Protein AF-A0A933QQ46-F1 (afdb_monomer_lite)

Foldseek 3Di:
DDDPVRLCVVLVVLVVVLVVQLVVVCVVCVPDDPVRSVVSSCVSCVVSVLSSVQVVLCPPPQQCQVPDDQVPFDADPVPRDGWDWPDWDWDWDQDPSRDTHIHTGIWTARPVPRDTDPSRD

Structure (mmCIF, N/CA/C/O backbone):
data_AF-A0A933QQ46-F1
#
_entry.id   AF-A0A933QQ46-F1
#
loop_
_atom_site.group_PDB
_atom_site.id
_atom_site.type_symbol
_atom_site.label_atom_id
_atom_site.label_alt_id
_atom_site.label_comp_id
_atom_site.label_asym_id
_atom_site.label_entity_id
_atom_site.label_seq_id
_atom_site.pdbx_PDB_ins_code
_atom_site.Cartn_x
_atom_site.Cartn_y
_atom_site.Cartn_z
_atom_site.occupancy
_atom_site.B_iso_or_equiv
_atom_site.auth_seq_id
_atom_site.auth_comp_id
_atom_site.auth_asym_id
_atom_site.auth_atom_id
_atom_site.pdbx_PDB_model_num
ATOM 1 N N . MET A 1 1 ? -0.667 0.489 19.307 1.00 66.88 1 MET A N 1
ATOM 2 C CA . MET A 1 1 ? -0.819 0.537 17.837 1.00 66.88 1 MET A CA 1
ATOM 3 C C . MET A 1 1 ? 0.254 1.465 17.300 1.00 66.88 1 MET A C 1
ATOM 5 O O . MET A 1 1 ? 0.523 2.436 18.001 1.00 66.88 1 MET A O 1
ATOM 9 N N . PRO A 1 2 ? 0.893 1.158 16.159 1.00 73.31 2 PRO A N 1
ATOM 10 C CA . PRO A 1 2 ? 1.928 2.027 15.607 1.00 73.31 2 PRO A CA 1
ATOM 11 C C . PRO A 1 2 ? 1.348 3.393 15.211 1.00 73.31 2 PRO A C 1
ATOM 13 O O . PRO A 1 2 ? 0.193 3.467 14.783 1.00 73.31 2 PRO A O 1
ATOM 16 N N . THR A 1 3 ? 2.123 4.464 15.367 1.00 85.38 3 THR A N 1
ATOM 17 C CA . THR A 1 3 ? 1.753 5.813 14.906 1.00 85.38 3 THR A CA 1
ATOM 18 C C . THR A 1 3 ? 1.883 5.926 13.385 1.00 85.38 3 THR A C 1
ATOM 20 O O . THR A 1 3 ? 2.552 5.113 12.748 1.00 85.38 3 THR A O 1
ATOM 23 N N . LEU A 1 4 ? 1.270 6.952 12.780 1.00 85.38 4 LEU A N 1
ATOM 24 C CA . LEU A 1 4 ? 1.416 7.200 11.339 1.00 85.38 4 LEU A CA 1
ATOM 25 C C . LEU A 1 4 ? 2.884 7.431 10.940 1.00 85.38 4 LEU A C 1
ATOM 27 O O . LEU A 1 4 ? 3.313 6.908 9.917 1.00 85.38 4 LEU A O 1
ATOM 31 N N . ASP A 1 5 ? 3.664 8.108 11.784 1.00 91.00 5 ASP A N 1
ATOM 32 C CA . ASP A 1 5 ? 5.095 8.349 11.551 1.00 91.00 5 ASP A CA 1
ATOM 33 C C . ASP A 1 5 ? 5.912 7.041 11.581 1.00 91.00 5 ASP A C 1
ATOM 35 O O . ASP A 1 5 ? 6.850 6.847 10.800 1.00 91.00 5 ASP A O 1
ATOM 39 N N . GLU A 1 6 ? 5.547 6.100 12.459 1.00 89.69 6 GLU A N 1
ATOM 40 C CA . GLU A 1 6 ? 6.162 4.769 12.513 1.00 89.69 6 GLU A CA 1
ATOM 41 C C . GLU A 1 6 ? 5.813 3.935 11.272 1.00 89.69 6 GLU A C 1
ATOM 43 O O . GLU A 1 6 ? 6.663 3.201 10.760 1.00 89.69 6 GLU A O 1
ATOM 48 N N . LEU A 1 7 ? 4.584 4.054 10.755 1.00 91.38 7 LEU A N 1
ATOM 49 C CA . LEU A 1 7 ? 4.195 3.416 9.494 1.00 91.38 7 LEU A CA 1
ATOM 50 C C . LEU A 1 7 ? 4.939 4.017 8.302 1.00 91.38 7 LEU A C 1
ATOM 52 O O . LEU A 1 7 ? 5.482 3.271 7.488 1.00 91.38 7 LEU A O 1
ATOM 56 N N . GLU A 1 8 ? 5.019 5.345 8.219 1.00 92.38 8 GLU A N 1
ATOM 57 C CA . GLU A 1 8 ? 5.759 6.038 7.165 1.00 92.38 8 GLU A CA 1
ATOM 58 C C . GLU A 1 8 ? 7.223 5.588 7.148 1.00 92.38 8 GLU A C 1
ATOM 60 O O . GLU A 1 8 ? 7.746 5.197 6.100 1.00 92.38 8 GLU A O 1
ATOM 65 N N . SER A 1 9 ? 7.853 5.525 8.324 1.00 94.19 9 SER A N 1
ATOM 66 C CA . SER A 1 9 ? 9.230 5.046 8.484 1.00 94.19 9 SER A CA 1
ATOM 67 C C . SER A 1 9 ? 9.417 3.610 7.977 1.00 94.19 9 SER A C 1
ATOM 69 O O . SER A 1 9 ? 10.471 3.275 7.435 1.00 94.19 9 SER A O 1
ATOM 71 N N . ARG A 1 10 ? 8.398 2.747 8.112 1.00 92.19 10 ARG A N 1
ATOM 72 C CA . ARG A 1 10 ? 8.408 1.370 7.582 1.00 92.19 10 ARG A CA 1
ATOM 73 C C . ARG A 1 10 ? 8.230 1.320 6.066 1.00 92.19 10 ARG A C 1
ATOM 75 O O . ARG A 1 10 ? 8.807 0.447 5.417 1.00 92.19 10 ARG A O 1
ATOM 82 N N . TRP A 1 11 ? 7.445 2.226 5.491 1.00 95.00 11 TRP A N 1
ATOM 83 C CA . TRP A 1 11 ? 7.179 2.256 4.050 1.00 95.00 11 TRP A CA 1
ATOM 84 C C . TRP A 1 11 ? 8.29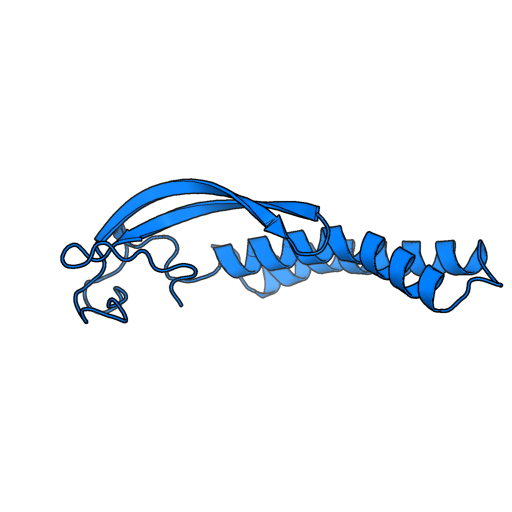8 2.919 3.252 1.00 95.00 11 TRP A C 1
ATOM 86 O O . TRP A 1 11 ? 8.525 2.565 2.096 1.00 95.00 11 TRP A O 1
ATOM 96 N N . GLN A 1 12 ? 9.032 3.847 3.860 1.00 96.19 12 GLN A N 1
ATOM 97 C CA . GLN A 1 12 ? 10.106 4.581 3.203 1.00 96.19 12 GLN A CA 1
ATOM 98 C C . GLN A 1 12 ? 11.226 3.699 2.612 1.00 96.19 12 GLN A C 1
ATOM 100 O O . GLN A 1 12 ? 11.593 3.923 1.457 1.00 96.19 12 GLN A O 1
ATOM 105 N N . PRO A 1 13 ? 11.768 2.672 3.296 1.00 95.88 13 PRO A N 1
ATOM 106 C CA . PRO A 1 13 ? 12.745 1.783 2.665 1.00 95.88 13 PRO A CA 1
ATOM 107 C C . PRO A 1 13 ? 12.140 0.980 1.502 1.00 95.88 13 PRO A C 1
ATOM 109 O O . PRO A 1 13 ? 12.791 0.831 0.469 1.00 95.88 13 PRO A O 1
ATOM 112 N N . LEU A 1 14 ? 10.883 0.532 1.624 1.00 94.69 14 LEU A N 1
ATOM 113 C CA . LEU A 1 14 ? 10.184 -0.211 0.570 1.00 94.69 14 LEU A CA 1
ATOM 114 C C . LEU A 1 14 ? 9.951 0.654 -0.676 1.00 94.69 14 LEU A C 1
ATOM 116 O O . LEU A 1 14 ? 10.155 0.190 -1.794 1.00 94.69 14 LEU A O 1
ATOM 120 N N . SER A 1 15 ? 9.576 1.924 -0.507 1.00 96.88 15 SER A N 1
ATOM 121 C CA . SER A 1 15 ? 9.405 2.849 -1.632 1.00 96.88 15 SER A CA 1
ATOM 122 C C . SER A 1 15 ? 10.732 3.148 -2.328 1.00 96.88 15 SER A C 1
ATOM 124 O O . SER A 1 15 ? 10.798 3.181 -3.559 1.00 96.88 15 SER A O 1
ATOM 126 N N . GLN A 1 16 ? 11.819 3.280 -1.566 1.00 97.94 16 GLN A N 1
ATOM 127 C CA . GLN A 1 16 ? 13.153 3.421 -2.140 1.00 97.94 16 GLN A CA 1
ATOM 128 C C . GLN A 1 16 ? 13.589 2.176 -2.924 1.00 97.94 16 GLN A C 1
ATOM 130 O O . GLN A 1 16 ? 14.225 2.324 -3.970 1.00 97.94 16 GLN A O 1
ATOM 135 N N . ASP A 1 17 ? 13.252 0.971 -2.455 1.00 97.12 17 ASP A N 1
ATOM 136 C CA . ASP A 1 17 ? 13.500 -0.273 -3.192 1.00 97.12 17 ASP A CA 1
ATOM 137 C C . ASP A 1 17 ? 12.751 -0.292 -4.527 1.00 97.12 17 ASP A C 1
ATOM 139 O O . ASP A 1 17 ? 13.376 -0.542 -5.558 1.00 97.12 17 ASP A O 1
ATOM 143 N N . VAL A 1 18 ? 11.462 0.069 -4.537 1.00 97.19 18 VAL A N 1
ATOM 144 C CA . VAL A 1 18 ? 10.661 0.186 -5.769 1.00 97.19 18 VAL A CA 1
ATOM 145 C C . VAL A 1 18 ? 11.306 1.158 -6.756 1.00 97.19 18 VAL A C 1
ATOM 147 O O . VAL A 1 18 ? 11.486 0.829 -7.929 1.00 97.19 18 VAL A O 1
ATOM 150 N N . ILE A 1 19 ? 11.720 2.340 -6.291 1.00 97.94 19 ILE A N 1
ATOM 151 C CA . ILE A 1 19 ? 12.357 3.357 -7.141 1.00 97.94 19 ILE A CA 1
ATOM 152 C C . ILE A 1 19 ? 13.681 2.840 -7.722 1.00 97.94 19 ILE A C 1
ATOM 154 O O . ILE A 1 19 ? 13.945 3.016 -8.917 1.00 97.94 19 ILE A O 1
ATOM 158 N N . ARG A 1 20 ? 14.526 2.202 -6.899 1.00 98.31 20 ARG A N 1
ATOM 159 C CA . ARG A 1 20 ? 15.793 1.608 -7.357 1.00 98.31 20 ARG A CA 1
ATOM 160 C C . ARG A 1 20 ? 15.541 0.529 -8.403 1.00 98.31 20 ARG A C 1
ATOM 162 O O . ARG A 1 20 ? 16.150 0.574 -9.471 1.00 98.31 20 ARG A O 1
ATOM 169 N N . ALA A 1 21 ? 14.614 -0.379 -8.122 1.00 97.25 21 ALA A N 1
ATOM 170 C CA . ALA A 1 21 ? 14.300 -1.493 -8.996 1.00 97.25 21 ALA A CA 1
ATOM 171 C C . ALA A 1 21 ? 13.715 -1.016 -10.332 1.00 97.25 21 ALA A C 1
ATOM 173 O O . ALA A 1 21 ? 14.141 -1.483 -11.387 1.00 97.25 21 ALA A O 1
ATOM 174 N N . MET A 1 22 ? 12.834 -0.010 -10.317 1.00 98.31 22 MET A N 1
ATOM 175 C CA . MET A 1 22 ? 12.276 0.562 -11.543 1.00 98.31 22 MET A CA 1
ATOM 176 C C . MET A 1 22 ? 13.340 1.274 -12.389 1.00 98.31 22 MET A C 1
ATOM 178 O O . MET A 1 22 ? 13.380 1.125 -13.614 1.00 98.31 22 MET A O 1
ATOM 182 N N . ARG A 1 23 ? 14.257 2.015 -11.752 1.00 98.25 23 ARG A N 1
ATOM 183 C CA . ARG A 1 23 ? 15.394 2.639 -12.445 1.00 98.25 23 ARG A CA 1
ATOM 184 C C . ARG A 1 23 ? 16.275 1.592 -13.124 1.00 98.25 23 ARG A C 1
ATOM 186 O O . ARG A 1 23 ? 16.658 1.771 -14.282 1.00 98.25 23 ARG A O 1
ATOM 193 N N . ASP A 1 24 ? 16.612 0.523 -12.412 1.00 98.44 24 ASP A N 1
ATOM 194 C CA . ASP A 1 24 ? 17.503 -0.518 -12.919 1.00 98.44 24 ASP A CA 1
ATOM 195 C C . ASP A 1 24 ? 16.816 -1.357 -14.004 1.00 98.44 24 ASP A C 1
ATOM 197 O O . ASP A 1 24 ? 17.443 -1.679 -15.017 1.00 98.44 24 ASP A O 1
ATOM 201 N N . TRP A 1 25 ? 15.514 -1.618 -13.868 1.00 98.38 25 TRP A N 1
ATOM 202 C CA . TRP A 1 25 ? 14.699 -2.241 -14.907 1.00 98.38 25 TRP A CA 1
ATOM 203 C C . TRP A 1 25 ? 14.657 -1.381 -16.175 1.00 98.38 25 TRP A C 1
ATOM 205 O O . TRP A 1 25 ? 14.912 -1.888 -17.268 1.00 98.38 25 TRP A O 1
ATOM 215 N N . ARG A 1 26 ? 14.443 -0.061 -16.058 1.00 98.12 26 ARG A N 1
ATOM 216 C CA . ARG A 1 26 ? 14.393 0.836 -17.226 1.00 98.12 26 ARG A CA 1
ATOM 217 C C . ARG A 1 26 ? 15.727 0.909 -17.972 1.00 98.12 26 ARG A C 1
ATOM 219 O O . ARG A 1 26 ? 15.725 1.028 -19.197 1.00 98.12 26 ARG A O 1
ATOM 226 N N . ARG A 1 27 ? 16.860 0.806 -17.266 1.00 98.31 27 ARG A N 1
ATOM 227 C CA . ARG A 1 27 ? 18.197 0.706 -17.887 1.00 98.31 27 ARG A CA 1
ATOM 228 C C . ARG A 1 27 ? 18.355 -0.567 -18.717 1.00 98.31 27 ARG A C 1
ATOM 230 O O . ARG A 1 27 ? 18.966 -0.517 -19.779 1.00 98.31 27 ARG A O 1
ATOM 237 N N . GLN A 1 28 ? 17.799 -1.678 -18.242 1.00 98.25 28 GLN A N 1
ATOM 238 C CA . GLN A 1 28 ? 17.834 -2.971 -18.933 1.00 98.25 28 GLN A CA 1
ATOM 239 C C . GLN A 1 28 ? 16.840 -3.036 -20.102 1.00 98.25 28 GLN A C 1
ATOM 241 O O . GLN A 1 28 ? 17.084 -3.746 -21.073 1.00 98.25 28 GLN A O 1
ATOM 246 N N . HIS A 1 29 ? 15.771 -2.236 -20.057 1.00 97.81 29 HIS A N 1
ATOM 247 C CA . HIS A 1 29 ? 14.706 -2.228 -21.060 1.00 97.81 29 HIS A CA 1
ATOM 248 C C . HIS A 1 29 ? 14.540 -0.846 -21.716 1.00 97.81 29 HIS A C 1
ATOM 250 O O . HIS A 1 29 ? 13.469 -0.238 -21.625 1.00 97.81 29 HIS A O 1
ATOM 256 N N . PRO A 1 30 ? 15.562 -0.313 -22.418 1.00 97.81 30 PRO A N 1
ATOM 257 C CA . PRO A 1 30 ? 15.523 1.046 -22.971 1.00 97.81 30 PRO A CA 1
ATOM 258 C C . PRO A 1 30 ? 14.459 1.227 -24.065 1.00 97.81 30 PRO A C 1
ATOM 260 O O . PRO A 1 30 ? 13.999 2.343 -24.310 1.00 97.81 30 PRO A O 1
ATOM 263 N N . ARG A 1 31 ? 14.046 0.129 -24.708 1.00 98.12 31 ARG A N 1
ATOM 264 C CA . ARG A 1 31 ? 13.032 0.098 -25.773 1.00 98.12 31 ARG A CA 1
ATOM 265 C C . ARG A 1 31 ? 11.681 -0.464 -25.325 1.00 98.12 31 ARG A C 1
ATOM 267 O O . ARG A 1 31 ? 10.839 -0.680 -26.187 1.00 98.12 31 ARG A O 1
ATOM 274 N N . ALA A 1 32 ? 11.484 -0.693 -24.022 1.00 97.94 32 ALA A N 1
ATOM 275 C CA . ALA A 1 32 ? 10.192 -1.140 -23.514 1.00 97.94 32 ALA A CA 1
ATOM 276 C C . ALA A 1 32 ? 9.070 -0.210 -23.982 1.00 97.94 32 ALA A C 1
ATOM 278 O O . ALA A 1 32 ? 9.203 1.019 -23.959 1.00 97.94 32 ALA A O 1
ATOM 279 N N . THR A 1 33 ? 7.979 -0.831 -24.397 1.00 98.38 33 THR A N 1
ATOM 280 C CA . THR A 1 33 ? 6.704 -0.196 -24.692 1.00 98.38 33 THR A CA 1
ATOM 281 C C . THR A 1 33 ? 6.061 0.321 -23.409 1.00 98.38 33 THR A C 1
ATOM 283 O O . THR A 1 33 ? 6.414 -0.082 -22.302 1.00 98.38 33 THR A O 1
ATOM 286 N N . PHE A 1 34 ? 5.074 1.201 -23.553 1.00 97.56 34 PHE A N 1
ATOM 287 C CA . PHE A 1 34 ? 4.319 1.719 -22.414 1.00 97.56 34 PHE A CA 1
ATOM 288 C C . PHE A 1 34 ? 3.685 0.597 -21.576 1.00 97.56 34 PHE A C 1
ATOM 290 O O . PHE A 1 34 ? 3.852 0.576 -20.364 1.00 97.56 34 PHE A O 1
ATOM 297 N N . LYS A 1 35 ? 3.075 -0.397 -22.233 1.00 97.31 35 LYS A N 1
ATOM 298 C CA . LYS A 1 35 ? 2.442 -1.542 -21.565 1.00 97.31 35 LYS A CA 1
ATOM 299 C C . LYS A 1 35 ? 3.429 -2.366 -20.727 1.00 97.31 35 LYS A C 1
ATOM 301 O O . LYS A 1 35 ? 3.089 -2.826 -19.640 1.00 97.31 35 LYS A O 1
ATOM 306 N N . GLU A 1 36 ? 4.649 -2.564 -21.221 1.00 96.94 36 GLU A N 1
ATOM 307 C CA . GLU A 1 36 ? 5.700 -3.269 -20.472 1.00 96.94 36 GLU A CA 1
ATOM 308 C C . GLU A 1 36 ? 6.187 -2.440 -19.278 1.00 96.94 36 GLU A C 1
ATOM 310 O O . GLU A 1 36 ? 6.464 -3.000 -18.222 1.00 96.94 36 GLU A O 1
ATOM 315 N N . ILE A 1 37 ? 6.256 -1.112 -19.428 1.00 97.81 37 ILE A N 1
ATOM 316 C CA . ILE A 1 37 ? 6.592 -0.191 -18.334 1.00 97.81 37 ILE A CA 1
ATOM 317 C C . ILE A 1 37 ? 5.519 -0.235 -17.241 1.00 97.81 37 ILE A C 1
ATOM 319 O O . ILE A 1 37 ? 5.879 -0.315 -16.072 1.00 97.81 37 ILE A O 1
ATOM 323 N N . GLU A 1 38 ? 4.233 -0.200 -17.605 1.00 97.38 38 GLU A N 1
ATOM 324 C CA . GLU A 1 38 ? 3.120 -0.323 -16.651 1.00 97.38 38 GLU A CA 1
ATOM 325 C C . GLU A 1 38 ? 3.187 -1.646 -15.895 1.00 97.38 38 GLU A C 1
ATOM 327 O O . GLU A 1 38 ? 3.205 -1.647 -14.671 1.00 97.38 38 GLU A O 1
ATOM 332 N N . THR A 1 39 ? 3.328 -2.759 -16.622 1.00 95.81 39 THR A N 1
ATOM 333 C CA . THR A 1 39 ? 3.397 -4.097 -16.015 1.00 95.81 39 THR A CA 1
ATOM 334 C C . THR A 1 39 ? 4.548 -4.190 -15.012 1.00 95.81 39 THR A C 1
ATOM 336 O O . THR A 1 39 ? 4.350 -4.607 -13.875 1.00 95.81 39 THR A O 1
ATOM 339 N N . ALA A 1 40 ? 5.746 -3.740 -15.400 1.00 96.38 40 ALA A N 1
ATOM 340 C CA . ALA A 1 40 ? 6.903 -3.759 -14.513 1.00 96.38 40 ALA A CA 1
ATOM 341 C C . ALA A 1 40 ? 6.724 -2.832 -13.305 1.00 96.38 40 ALA A C 1
ATOM 343 O O . ALA A 1 40 ? 7.136 -3.173 -12.201 1.00 96.38 40 ALA A O 1
ATOM 344 N N . LEU A 1 41 ? 6.119 -1.657 -13.487 1.00 95.88 41 LEU A N 1
ATOM 345 C CA . LEU A 1 41 ? 5.855 -0.745 -12.380 1.00 95.88 41 LEU A CA 1
ATOM 346 C C . LEU A 1 41 ? 4.851 -1.347 -11.387 1.00 95.88 41 LEU A C 1
ATOM 348 O O . LEU A 1 41 ? 5.095 -1.290 -10.181 1.00 95.88 41 LEU A O 1
ATOM 352 N N . ASP A 1 42 ? 3.771 -1.947 -11.885 1.00 95.25 42 ASP A N 1
ATOM 353 C CA . ASP A 1 42 ? 2.747 -2.602 -11.071 1.00 95.25 42 ASP A CA 1
ATOM 354 C C . ASP A 1 42 ? 3.337 -3.751 -10.250 1.00 95.25 42 ASP A C 1
ATOM 356 O O . ASP A 1 42 ? 3.094 -3.831 -9.046 1.00 95.25 42 ASP A O 1
ATOM 360 N N . GLU A 1 43 ? 4.178 -4.590 -10.862 1.00 92.69 43 GLU A N 1
ATOM 361 C CA . GLU A 1 43 ? 4.883 -5.677 -10.173 1.00 92.69 43 GLU A CA 1
ATOM 362 C C . GLU A 1 43 ? 5.727 -5.160 -9.000 1.00 92.69 43 GLU A C 1
ATOM 364 O O . GLU A 1 43 ? 5.675 -5.717 -7.900 1.00 92.69 43 GLU A O 1
ATOM 369 N N . GLN A 1 44 ? 6.466 -4.062 -9.194 1.00 93.44 44 GLN A N 1
ATOM 370 C CA . GLN A 1 44 ? 7.284 -3.491 -8.121 1.00 93.44 44 GLN A CA 1
ATOM 371 C C . GLN A 1 44 ? 6.427 -2.840 -7.031 1.00 93.44 44 GLN A C 1
ATOM 373 O O . GLN A 1 44 ? 6.715 -2.981 -5.839 1.00 93.44 44 GLN A O 1
ATOM 378 N N . LEU A 1 45 ? 5.357 -2.140 -7.413 1.00 94.44 45 LEU A N 1
ATOM 379 C CA . LEU A 1 45 ? 4.449 -1.492 -6.468 1.00 94.44 45 LEU A CA 1
ATOM 380 C C . LEU A 1 45 ? 3.628 -2.490 -5.655 1.00 94.44 45 LEU A C 1
ATOM 382 O O . LEU A 1 45 ? 3.256 -2.166 -4.526 1.00 94.44 45 LEU A O 1
ATOM 386 N N . ALA A 1 46 ? 3.364 -3.684 -6.185 1.00 90.81 46 ALA A N 1
ATOM 387 C CA . ALA A 1 46 ? 2.457 -4.658 -5.593 1.00 90.81 46 ALA A CA 1
ATOM 388 C C . ALA A 1 46 ? 2.768 -4.920 -4.108 1.00 90.81 46 ALA A C 1
ATOM 390 O O . ALA A 1 46 ? 1.883 -4.821 -3.254 1.00 90.81 46 ALA A O 1
ATOM 391 N N . ARG A 1 47 ? 4.041 -5.170 -3.771 1.00 86.88 47 ARG A N 1
ATOM 392 C CA . ARG A 1 47 ? 4.462 -5.439 -2.386 1.00 86.88 47 ARG A CA 1
ATOM 393 C C . ARG A 1 47 ? 4.302 -4.223 -1.472 1.00 86.88 47 ARG A C 1
ATOM 395 O O . ARG A 1 47 ? 3.828 -4.364 -0.346 1.00 86.88 47 ARG A O 1
ATOM 402 N N . LEU A 1 48 ? 4.696 -3.036 -1.938 1.00 92.62 48 LEU A N 1
ATOM 403 C CA . LEU A 1 48 ? 4.538 -1.795 -1.174 1.00 92.62 48 LEU A CA 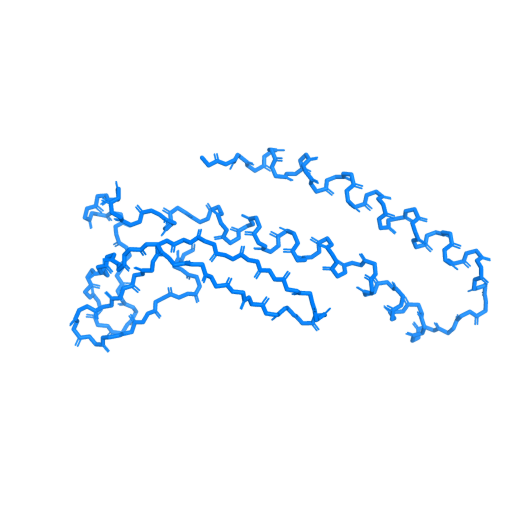1
ATOM 404 C C . LEU A 1 48 ? 3.054 -1.515 -0.911 1.00 92.62 48 LEU A C 1
ATOM 406 O O . LEU A 1 48 ? 2.671 -1.241 0.224 1.00 92.62 48 LEU A O 1
ATOM 410 N N . ARG A 1 49 ? 2.215 -1.654 -1.941 1.00 92.00 49 ARG A N 1
ATOM 411 C CA . ARG A 1 49 ? 0.765 -1.475 -1.852 1.00 92.00 49 ARG A CA 1
ATOM 412 C C . ARG A 1 49 ? 0.143 -2.424 -0.833 1.00 92.00 49 ARG A C 1
ATOM 414 O O . ARG A 1 49 ? -0.642 -1.976 -0.003 1.00 92.00 49 ARG A O 1
ATOM 421 N N . ALA A 1 50 ? 0.500 -3.707 -0.878 1.00 88.94 50 ALA A N 1
ATOM 422 C CA . ALA A 1 50 ? 0.022 -4.708 0.070 1.00 88.94 50 ALA A CA 1
ATOM 423 C C . ALA A 1 50 ? 0.378 -4.334 1.517 1.00 88.94 50 ALA A C 1
ATOM 425 O O . ALA A 1 50 ? -0.495 -4.321 2.384 1.00 88.94 50 ALA A O 1
ATOM 426 N N . GLN A 1 51 ? 1.633 -3.941 1.759 1.00 88.44 51 GLN A N 1
ATOM 427 C CA . GLN A 1 51 ? 2.100 -3.539 3.084 1.00 88.44 51 GLN A CA 1
ATOM 428 C C . GLN A 1 51 ? 1.372 -2.293 3.605 1.00 88.44 51 GLN A C 1
ATOM 430 O O . GLN A 1 51 ? 0.893 -2.297 4.738 1.00 88.44 51 GLN A O 1
ATOM 435 N N . MET A 1 52 ? 1.249 -1.251 2.777 1.00 91.19 52 MET A N 1
ATOM 436 C CA . MET A 1 52 ? 0.534 -0.024 3.140 1.00 91.19 52 MET A CA 1
ATOM 437 C C . MET A 1 52 ? -0.936 -0.309 3.438 1.00 91.19 52 MET A C 1
ATOM 439 O O . MET A 1 52 ? -1.447 0.113 4.468 1.00 91.19 52 MET A O 1
ATOM 443 N N . LEU A 1 53 ? -1.605 -1.079 2.575 1.00 87.81 53 LEU A N 1
ATOM 444 C CA . LEU A 1 53 ? -3.009 -1.432 2.754 1.00 87.81 53 LEU A CA 1
ATOM 445 C C . LEU A 1 53 ? -3.233 -2.209 4.055 1.00 87.81 53 LEU A C 1
ATOM 447 O O . LEU A 1 53 ? -4.169 -1.904 4.793 1.00 87.81 53 LEU A O 1
ATOM 451 N N . GLN A 1 54 ? -2.371 -3.184 4.346 1.00 85.62 54 GLN A N 1
ATOM 452 C CA . GLN A 1 54 ? -2.425 -3.954 5.584 1.00 85.62 54 GLN A CA 1
ATOM 453 C C . GLN A 1 54 ? -2.230 -3.059 6.809 1.00 85.62 54 GLN A C 1
ATOM 455 O O . GLN A 1 54 ? -3.055 -3.079 7.720 1.00 85.62 54 GLN A O 1
ATOM 460 N N . ASP A 1 55 ? -1.165 -2.261 6.825 1.00 86.81 55 ASP A N 1
ATOM 461 C CA . ASP A 1 55 ? -0.842 -1.389 7.950 1.00 86.81 55 ASP A CA 1
ATOM 462 C C . ASP A 1 55 ? -1.953 -0.357 8.193 1.00 86.81 55 ASP A C 1
ATOM 464 O O . ASP A 1 55 ? -2.427 -0.224 9.318 1.00 86.81 55 ASP A O 1
ATOM 468 N N . THR A 1 56 ? -2.441 0.311 7.142 1.00 84.88 56 THR A N 1
ATOM 469 C CA . THR A 1 56 ? -3.527 1.293 7.253 1.00 84.88 56 THR A CA 1
ATOM 470 C C . THR A 1 56 ? -4.831 0.649 7.730 1.00 84.88 56 THR A C 1
ATOM 472 O O . THR A 1 56 ? -5.494 1.189 8.618 1.00 84.88 56 THR A O 1
ATOM 475 N N . ALA A 1 57 ? -5.183 -0.535 7.216 1.00 79.31 57 ALA A N 1
ATOM 476 C CA . ALA A 1 57 ? -6.369 -1.269 7.662 1.00 79.31 57 ALA A CA 1
ATOM 477 C C . ALA A 1 57 ? -6.277 -1.706 9.134 1.00 79.31 57 ALA A C 1
ATOM 479 O O . ALA A 1 57 ? -7.300 -1.775 9.820 1.00 79.31 57 ALA A O 1
ATOM 480 N N . LEU A 1 58 ? -5.066 -1.995 9.620 1.00 75.19 58 LEU A N 1
ATOM 481 C CA . LEU A 1 58 ? -4.793 -2.358 11.011 1.00 75.19 58 LEU A CA 1
ATOM 482 C C . LEU A 1 58 ? -4.619 -1.149 11.933 1.00 75.19 58 LEU A C 1
ATOM 484 O O . LEU A 1 58 ? -4.579 -1.340 13.143 1.00 75.19 58 LEU A O 1
ATOM 488 N N . THR A 1 59 ? -4.540 0.077 11.412 1.00 71.44 59 THR A N 1
ATOM 489 C CA . THR A 1 59 ? -4.543 1.296 12.239 1.00 71.44 59 THR A CA 1
ATOM 490 C C . THR A 1 59 ? -5.923 1.871 12.530 1.00 71.44 59 THR A C 1
ATOM 492 O O . THR A 1 59 ? -6.023 2.831 13.291 1.00 71.44 59 THR A O 1
ATOM 495 N N . SER A 1 60 ? -6.990 1.279 11.985 1.00 64.69 60 SER A N 1
ATOM 496 C CA . SER A 1 60 ? -8.352 1.711 12.305 1.00 64.69 60 SER A CA 1
ATOM 497 C C . SER A 1 60 ? -8.623 1.547 13.816 1.00 64.69 60 SER A C 1
ATOM 499 O O . SER A 1 60 ? -8.375 0.470 14.369 1.00 64.69 60 SER A O 1
ATOM 501 N N . PRO A 1 61 ? -9.146 2.577 14.510 1.00 53.91 61 PRO A N 1
ATOM 502 C CA . PRO A 1 61 ? -9.451 2.520 15.945 1.00 53.91 61 PRO A CA 1
ATOM 503 C C . PRO A 1 61 ? -10.471 1.429 16.316 1.00 53.91 61 PRO A C 1
ATOM 505 O O . PRO A 1 61 ? -10.601 1.060 17.479 1.00 53.91 61 PRO A O 1
ATOM 508 N N . SER A 1 62 ? -11.150 0.853 15.327 1.00 54.47 62 SER A N 1
ATOM 509 C CA . SER A 1 62 ? -12.109 -0.240 15.479 1.00 54.47 62 SER A CA 1
ATOM 510 C C . SER A 1 62 ? -11.476 -1.638 15.572 1.00 54.47 62 SER A C 1
ATOM 512 O O . SER A 1 62 ? -12.192 -2.641 15.545 1.00 54.47 62 SER A O 1
ATOM 514 N N . VAL A 1 63 ? -10.143 -1.740 15.633 1.00 53.94 63 VAL A N 1
ATOM 515 C CA . VAL A 1 63 ? -9.412 -3.020 15.695 1.00 53.94 63 VAL A CA 1
ATOM 516 C C . VAL A 1 63 ? -9.656 -3.777 17.000 1.00 53.94 63 VAL A C 1
ATOM 518 O O . VAL A 1 63 ? -9.589 -5.011 16.993 1.00 53.94 63 VAL A O 1
ATOM 521 N N . ASP A 1 64 ? -10.029 -3.080 18.077 1.00 58.12 64 ASP A N 1
ATOM 522 C CA . ASP A 1 64 ? -10.239 -3.669 19.403 1.00 58.12 64 ASP A CA 1
ATOM 523 C C . ASP A 1 64 ? -11.589 -3.257 20.023 1.00 58.12 64 ASP A C 1
ATOM 525 O O . ASP A 1 64 ? -11.678 -2.645 21.086 1.00 58.12 64 ASP A O 1
ATOM 529 N N . LEU A 1 65 ? -12.684 -3.639 19.353 1.00 59.66 65 LEU A N 1
ATOM 530 C CA . LEU A 1 65 ? -14.065 -3.433 19.822 1.00 59.66 65 LEU A CA 1
ATOM 531 C C . LEU A 1 65 ? -14.354 -3.822 21.289 1.00 59.66 65 LEU A C 1
ATOM 533 O O . LEU A 1 65 ? -15.203 -3.160 21.893 1.00 59.66 65 LEU A O 1
ATOM 537 N N . PRO A 1 66 ? -13.730 -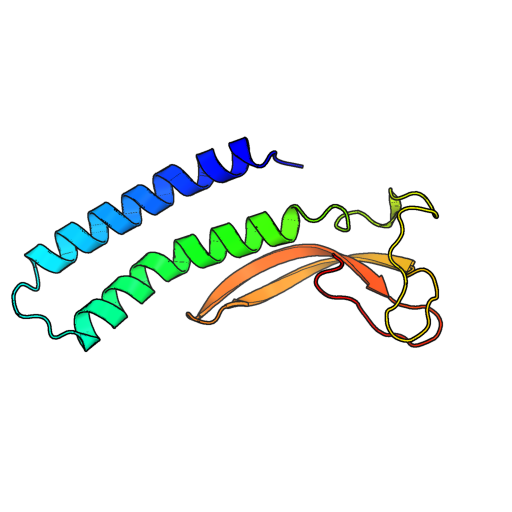4.861 21.892 1.00 56.81 66 PRO A N 1
ATOM 538 C CA . PRO A 1 66 ? -13.955 -5.185 23.302 1.00 56.81 66 PRO A CA 1
ATOM 539 C C . PRO A 1 66 ? -13.431 -4.109 24.261 1.00 56.81 66 PRO A C 1
ATOM 541 O O . PRO A 1 66 ? -13.961 -3.980 25.361 1.00 56.81 66 PRO A O 1
ATOM 544 N N . ALA A 1 67 ? -12.410 -3.349 23.852 1.00 58.16 67 ALA A N 1
ATOM 545 C CA . ALA A 1 67 ? -11.805 -2.281 24.643 1.00 58.16 67 ALA A CA 1
ATOM 546 C C . ALA A 1 67 ? -12.501 -0.918 24.448 1.00 58.16 67 ALA A C 1
ATOM 548 O O . ALA A 1 67 ? -12.234 0.015 25.203 1.00 58.16 67 ALA A O 1
ATOM 549 N N . MET A 1 68 ? -13.398 -0.797 23.461 1.00 62.03 68 MET A N 1
ATOM 550 C CA . MET A 1 68 ? -14.118 0.445 23.159 1.00 62.03 68 MET A CA 1
ATOM 551 C C . MET A 1 68 ? -15.315 0.660 24.093 1.00 62.03 68 MET A C 1
ATOM 553 O O . MET A 1 68 ? -16.109 -0.257 24.347 1.00 62.03 68 MET A O 1
ATOM 557 N N . SER A 1 69 ? -15.493 1.907 24.534 1.00 59.16 69 SER A N 1
ATOM 558 C CA . SER A 1 69 ? -16.683 2.340 25.271 1.00 59.16 69 SER A CA 1
ATOM 559 C C . SER A 1 69 ? -17.956 2.212 24.415 1.00 59.16 69 SER A C 1
ATOM 561 O O . SER A 1 69 ? -17.903 2.228 23.183 1.00 59.16 69 SER A O 1
ATOM 563 N N . GLU A 1 70 ? -19.134 2.105 25.041 1.00 61.88 70 GLU A N 1
ATOM 564 C CA . GLU A 1 70 ? -20.413 2.015 24.308 1.00 61.88 70 GLU A CA 1
ATOM 565 C C . GLU A 1 70 ? -20.680 3.224 23.395 1.00 61.88 70 GLU A C 1
ATOM 567 O O . GLU A 1 70 ? -21.372 3.091 22.386 1.00 61.88 70 GLU A O 1
ATOM 572 N N . THR A 1 71 ? -20.111 4.387 23.721 1.00 62.88 71 THR A N 1
ATOM 573 C CA . THR A 1 71 ? -20.211 5.630 22.944 1.00 62.88 71 THR A CA 1
ATOM 574 C C . THR A 1 71 ? -19.334 5.654 21.696 1.00 62.88 71 THR A C 1
ATOM 576 O O . THR A 1 71 ? -19.704 6.299 20.719 1.00 62.88 71 THR A O 1
ATOM 579 N N . GLU A 1 72 ? -18.200 4.953 21.701 1.00 65.19 72 GLU A N 1
ATOM 580 C CA . GLU A 1 72 ? -17.275 4.883 20.556 1.00 65.19 72 GLU A CA 1
ATOM 581 C C . GLU A 1 72 ? -17.568 3.683 19.650 1.00 65.19 72 GLU A C 1
ATOM 583 O O . GLU A 1 72 ? -17.063 3.586 18.532 1.00 65.19 72 GLU A O 1
ATOM 588 N N . ARG A 1 73 ? -18.399 2.753 20.126 1.00 70.56 73 ARG A N 1
ATOM 589 C CA . ARG A 1 73 ? -18.701 1.512 19.428 1.00 70.56 73 ARG A CA 1
ATOM 590 C C . ARG A 1 73 ? -19.504 1.790 18.145 1.00 70.56 73 ARG A C 1
ATOM 592 O O . ARG A 1 73 ? -20.564 2.423 18.202 1.00 70.56 73 ARG A O 1
ATOM 599 N N . PRO A 1 74 ? -19.053 1.286 16.982 1.00 71.06 74 PRO A N 1
ATOM 600 C CA . PRO A 1 74 ? -19.719 1.540 15.713 1.00 71.06 74 PRO A CA 1
ATOM 601 C C . PRO A 1 74 ? -21.148 0.985 15.703 1.00 71.06 74 PRO A C 1
ATOM 603 O O . PRO A 1 74 ? -21.439 -0.100 16.221 1.00 71.06 74 PRO A O 1
ATOM 606 N N . ARG A 1 75 ? -22.048 1.745 15.074 1.00 77.62 75 ARG A N 1
ATOM 607 C CA . ARG A 1 75 ? -23.429 1.337 14.809 1.00 77.62 75 ARG A CA 1
ATOM 608 C C . ARG A 1 75 ? -23.512 0.650 13.459 1.00 77.62 75 ARG A C 1
ATOM 610 O O . ARG A 1 75 ? -22.825 1.014 12.510 1.00 77.62 75 ARG A O 1
ATOM 617 N N . CYS A 1 76 ? -24.392 -0.330 13.360 1.00 75.88 76 CYS A N 1
ATOM 618 C CA . CYS A 1 76 ? -24.670 -0.968 12.088 1.00 75.88 76 CYS A CA 1
ATOM 619 C C . CYS A 1 76 ? -25.311 0.025 11.101 1.00 75.88 76 CYS A C 1
ATOM 621 O O . CYS A 1 76 ? -26.311 0.652 11.461 1.00 75.88 76 CYS A O 1
ATOM 623 N N . PRO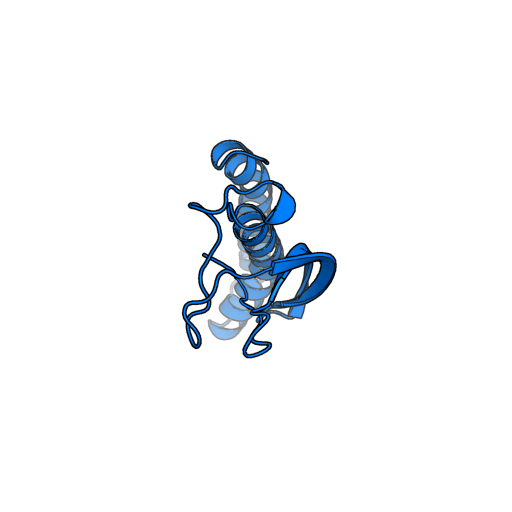 A 1 77 ? -24.840 0.098 9.844 1.00 73.62 77 PRO A N 1
ATOM 624 C CA . PRO A 1 77 ? -25.423 0.983 8.833 1.00 73.62 77 PRO A CA 1
ATOM 625 C C . PRO A 1 77 ? -26.837 0.567 8.395 1.00 73.62 77 PRO A C 1
ATOM 627 O O . PRO A 1 77 ? -27.566 1.382 7.844 1.00 73.62 77 PRO A O 1
ATOM 630 N N . HIS A 1 78 ? -27.242 -0.684 8.647 1.00 77.19 78 HIS A N 1
ATOM 631 C CA . HIS A 1 78 ? -28.578 -1.186 8.304 1.00 77.19 78 HIS A CA 1
ATOM 632 C C . HIS A 1 78 ? -29.578 -1.083 9.460 1.00 77.19 78 HIS A C 1
ATOM 634 O O . HIS A 1 78 ? -30.724 -0.702 9.250 1.00 77.19 78 HIS A O 1
ATOM 640 N N . CYS A 1 79 ? -29.158 -1.482 10.668 1.00 81.38 79 CYS A N 1
ATOM 641 C CA . CYS A 1 79 ? -30.042 -1.667 11.827 1.00 81.38 79 CYS A CA 1
ATOM 642 C C . CYS A 1 79 ? -29.906 -0.527 12.868 1.00 81.38 79 CYS A C 1
ATOM 644 O O . CYS A 1 79 ? -30.761 -0.386 13.735 1.00 81.38 79 CYS A O 1
ATOM 646 N N . GLY A 1 80 ? -28.824 0.268 12.835 1.00 78.81 80 GLY A N 1
ATOM 647 C CA . GLY A 1 80 ? -28.521 1.323 13.821 1.00 78.81 80 GLY A CA 1
ATOM 648 C C . GLY A 1 80 ? -28.074 0.828 15.209 1.00 78.81 80 GLY A C 1
ATOM 649 O O . GLY A 1 80 ? -27.636 1.626 16.047 1.00 78.81 80 GLY A O 1
ATOM 650 N N . VAL A 1 81 ? -28.151 -0.483 15.458 1.00 83.19 81 VAL A N 1
ATOM 651 C CA . VAL A 1 81 ? -27.739 -1.132 16.714 1.00 83.19 81 VAL A CA 1
ATOM 652 C C . VAL A 1 81 ? -26.218 -1.163 16.841 1.00 83.19 81 VAL A C 1
ATOM 654 O O . VAL A 1 81 ? -25.503 -1.254 15.840 1.00 83.19 81 VAL A O 1
ATOM 657 N N . LEU A 1 82 ? -25.734 -1.097 18.083 1.00 78.00 82 LEU A N 1
ATOM 658 C CA . LEU A 1 82 ? -24.320 -1.252 18.415 1.00 78.00 82 LEU A CA 1
ATOM 659 C C . LEU A 1 82 ? -23.816 -2.634 17.984 1.00 78.00 82 LEU A C 1
ATOM 661 O O . LEU A 1 82 ? -24.420 -3.660 18.303 1.00 78.00 82 LEU A O 1
ATOM 665 N N . LEU A 1 83 ? -22.703 -2.654 17.255 1.00 75.50 83 LEU A N 1
ATOM 666 C CA . LEU A 1 83 ? -22.079 -3.897 16.816 1.00 75.50 83 LEU A CA 1
ATOM 667 C C . LEU A 1 83 ? -21.397 -4.597 17.999 1.00 75.50 83 LEU A C 1
ATOM 669 O O . LEU A 1 83 ? -20.706 -3.958 18.785 1.00 75.50 83 LEU A O 1
ATOM 673 N N . THR A 1 84 ? -21.551 -5.912 18.123 1.00 70.81 84 THR A N 1
ATOM 674 C CA . THR A 1 84 ? -20.883 -6.707 19.167 1.00 70.81 84 THR A CA 1
ATOM 675 C C . THR A 1 84 ? -19.583 -7.306 18.645 1.00 70.81 84 THR A C 1
ATOM 677 O O . THR A 1 84 ? -19.552 -7.810 17.518 1.00 70.81 84 THR A O 1
ATOM 680 N N . ALA A 1 85 ? -18.530 -7.288 19.466 1.00 69.38 85 ALA A N 1
ATOM 681 C CA . ALA A 1 85 ? -17.259 -7.932 19.147 1.00 69.38 85 ALA A CA 1
ATOM 682 C C . ALA A 1 85 ? -17.419 -9.461 19.095 1.00 69.38 85 ALA A C 1
ATOM 684 O O . ALA A 1 85 ? -17.988 -10.060 20.005 1.00 69.38 85 ALA A O 1
ATOM 685 N N . GLN A 1 86 ? -16.884 -10.092 18.052 1.00 66.31 86 GLN A N 1
ATOM 686 C CA . GLN A 1 86 ? -16.908 -11.542 17.836 1.00 66.31 86 GLN A CA 1
ATOM 687 C C . GLN A 1 86 ? -15.502 -12.168 17.921 1.00 66.31 86 GLN A C 1
ATOM 689 O O . GLN A 1 86 ? -15.162 -13.096 17.189 1.00 66.31 86 GLN A O 1
ATOM 694 N N . GLY A 1 87 ? -14.670 -11.646 18.828 1.00 63.97 87 GLY A N 1
ATOM 695 C CA . GLY A 1 87 ? -13.279 -12.076 18.987 1.00 63.97 87 GLY A CA 1
ATOM 696 C C . GLY A 1 87 ? -12.383 -11.671 17.812 1.00 63.97 87 GLY A C 1
ATOM 697 O O . GLY A 1 87 ? -12.833 -11.034 16.857 1.00 63.97 87 GLY A O 1
ATOM 698 N N . SER A 1 88 ? -11.096 -12.014 17.913 1.00 64.12 88 SER A N 1
ATOM 699 C CA . SER A 1 88 ? -10.099 -11.765 16.867 1.00 64.12 88 SER A CA 1
ATOM 700 C C . SER A 1 88 ? -10.062 -12.918 15.867 1.00 64.12 88 SER A C 1
ATOM 702 O O . SER A 1 88 ? -10.035 -14.082 16.265 1.00 64.12 88 SER A O 1
ATOM 704 N N . GLN A 1 89 ? -10.061 -12.601 14.573 1.00 66.88 89 GLN A N 1
ATOM 705 C CA . GLN A 1 89 ? -9.851 -13.574 13.501 1.00 66.88 89 GLN A CA 1
ATOM 706 C C . GLN A 1 89 ? -8.771 -13.053 12.551 1.00 66.88 89 GLN A C 1
ATOM 708 O O . GLN A 1 89 ? -8.752 -11.865 12.218 1.00 66.88 89 GLN A O 1
ATOM 713 N N . THR A 1 90 ? -7.908 -13.952 12.079 1.00 70.12 90 THR A N 1
ATOM 714 C CA . THR A 1 90 ? -6.957 -13.669 10.998 1.00 70.12 90 THR A CA 1
ATOM 715 C C . THR A 1 90 ? -7.592 -14.039 9.665 1.00 70.12 90 THR A C 1
ATOM 717 O O . THR A 1 90 ? -8.073 -15.160 9.499 1.00 70.12 90 THR A O 1
ATOM 720 N N . ARG A 1 91 ? -7.608 -13.106 8.709 1.00 75.06 91 ARG A N 1
ATOM 721 C CA . ARG A 1 91 ? -8.001 -13.380 7.320 1.00 75.06 91 ARG A CA 1
ATOM 722 C C . ARG A 1 91 ? -6.875 -13.034 6.363 1.00 75.06 91 ARG A C 1
ATOM 724 O O . ARG A 1 91 ? -6.260 -11.980 6.498 1.00 75.06 91 ARG A O 1
ATOM 731 N N . THR A 1 92 ? -6.693 -13.886 5.363 1.00 77.31 92 THR A N 1
ATOM 732 C CA . THR A 1 92 ? -5.860 -13.597 4.198 1.00 77.31 92 THR A CA 1
ATOM 733 C C . THR A 1 92 ? -6.752 -13.038 3.096 1.00 77.31 92 THR A C 1
ATOM 735 O O . THR A 1 92 ? -7.723 -13.686 2.701 1.00 77.31 92 THR A O 1
ATOM 738 N N . LEU A 1 93 ? -6.461 -11.827 2.627 1.00 79.62 93 LEU A N 1
ATOM 739 C CA . LEU A 1 93 ? -7.132 -11.215 1.478 1.00 79.62 93 LEU A CA 1
ATOM 740 C C . LEU A 1 93 ? -6.141 -11.102 0.326 1.00 79.62 93 LEU A C 1
ATOM 742 O O . LEU A 1 93 ? -4.963 -10.849 0.553 1.00 79.62 93 LEU A O 1
ATOM 746 N N . VAL A 1 94 ? -6.623 -11.263 -0.902 1.00 78.12 94 VAL A N 1
ATOM 747 C CA . VAL A 1 94 ? -5.819 -11.043 -2.107 1.00 78.12 94 VAL A CA 1
ATOM 748 C C . VAL A 1 94 ? -6.142 -9.651 -2.640 1.00 78.12 94 VAL A C 1
ATOM 750 O O . VAL A 1 94 ? -7.311 -9.295 -2.786 1.00 78.12 94 VAL A O 1
ATOM 753 N N . THR A 1 95 ? -5.111 -8.840 -2.858 1.00 73.19 95 THR A N 1
ATOM 754 C CA . THR A 1 95 ? -5.250 -7.486 -3.413 1.00 73.19 95 THR A CA 1
ATOM 755 C C . THR A 1 95 ? -5.306 -7.515 -4.944 1.00 73.19 95 THR A C 1
ATOM 757 O O . THR A 1 95 ? -5.048 -8.546 -5.553 1.00 73.19 95 THR A O 1
ATOM 760 N N . GLU A 1 96 ? -5.612 -6.378 -5.580 1.00 68.62 96 GLU A N 1
ATOM 761 C CA . GLU A 1 96 ? -5.761 -6.256 -7.046 1.00 68.62 96 GLU A CA 1
ATOM 762 C C . GLU A 1 96 ? -4.529 -6.691 -7.871 1.00 68.62 96 GLU A C 1
ATOM 764 O O . GLU A 1 96 ? -4.660 -6.887 -9.073 1.00 68.62 96 GLU A O 1
ATOM 769 N N . HIS A 1 97 ? -3.360 -6.876 -7.245 1.00 75.25 97 HIS A N 1
ATOM 770 C CA . HIS A 1 97 ? -2.128 -7.351 -7.896 1.00 75.25 97 HIS A CA 1
ATOM 771 C C . HIS A 1 97 ? -1.636 -8.694 -7.326 1.00 75.25 97 HIS A C 1
ATOM 773 O O . HIS A 1 97 ? -0.434 -8.896 -7.149 1.00 75.25 97 HIS A O 1
ATOM 779 N N . ASP A 1 98 ? -2.567 -9.577 -6.953 1.00 75.38 98 ASP A N 1
ATOM 780 C CA . ASP A 1 98 ? -2.312 -10.936 -6.445 1.00 75.38 98 ASP A CA 1
ATOM 781 C C . ASP A 1 98 ? -1.398 -11.016 -5.209 1.00 75.38 98 ASP A C 1
ATOM 783 O O . ASP A 1 98 ? -0.865 -12.072 -4.867 1.00 75.38 98 ASP A O 1
ATOM 787 N N . GLN A 1 99 ? -1.233 -9.907 -4.484 1.00 74.88 99 GLN A N 1
ATOM 788 C CA . GLN A 1 99 ? -0.472 -9.910 -3.239 1.00 74.88 99 GLN A CA 1
ATOM 789 C C . GLN A 1 99 ? -1.389 -10.274 -2.076 1.00 74.88 99 GLN A C 1
ATOM 791 O O . GLN A 1 99 ? -2.388 -9.567 -1.864 1.00 74.88 99 GLN A O 1
ATOM 796 N N . PRO A 1 100 ? -1.067 -11.336 -1.314 1.00 78.38 100 PRO A N 1
ATOM 797 C CA . PRO A 1 100 ? -1.788 -11.658 -0.101 1.00 78.38 100 PRO A CA 1
ATOM 798 C C . PRO A 1 100 ? -1.460 -10.631 0.987 1.00 78.38 100 PRO A C 1
ATOM 800 O O . PRO A 1 100 ? -0.303 -10.269 1.192 1.00 78.38 100 PRO A O 1
ATOM 803 N N . ILE A 1 101 ? -2.483 -10.192 1.710 1.00 80.88 101 ILE A N 1
ATOM 804 C CA . ILE A 1 101 ? -2.350 -9.447 2.962 1.00 80.88 101 ILE A CA 1
ATOM 805 C C . ILE A 1 101 ? -2.975 -10.254 4.091 1.00 80.88 101 ILE A C 1
ATOM 807 O O . ILE A 1 101 ? -4.008 -10.901 3.902 1.00 80.88 101 ILE A O 1
ATOM 811 N N . GLU A 1 102 ? -2.371 -10.192 5.271 1.00 78.12 102 GLU A N 1
ATOM 812 C CA . GLU A 1 102 ? -2.884 -10.855 6.467 1.00 78.12 102 GLU A CA 1
ATOM 813 C C . GLU A 1 102 ? -3.422 -9.818 7.449 1.00 78.12 102 GLU A C 1
ATOM 815 O O . GLU A 1 102 ? -2.711 -8.929 7.915 1.00 78.12 102 GLU A O 1
ATOM 820 N N . LEU A 1 103 ? -4.704 -9.937 7.780 1.00 77.12 103 LEU A N 1
ATOM 821 C CA . LEU A 1 103 ? -5.390 -9.035 8.696 1.00 77.12 103 LEU A CA 1
ATOM 822 C C . LEU A 1 103 ? -5.855 -9.815 9.923 1.00 77.12 103 LEU A C 1
ATOM 824 O O . LEU A 1 103 ? -6.849 -10.538 9.851 1.00 77.12 103 LEU A O 1
ATOM 828 N N . ALA A 1 104 ? -5.154 -9.650 11.045 1.00 69.62 104 ALA A N 1
ATOM 829 C CA . ALA A 1 104 ? -5.557 -10.162 12.354 1.00 69.62 104 ALA A CA 1
ATOM 830 C C . ALA A 1 104 ? -6.257 -9.054 13.153 1.00 69.62 104 ALA A C 1
ATOM 832 O O . ALA A 1 104 ? -5.611 -8.090 13.560 1.00 69.62 104 ALA A O 1
ATOM 833 N N . ARG A 1 105 ? -7.579 -9.155 13.351 1.00 68.00 105 ARG A N 1
ATOM 834 C CA . ARG A 1 105 ? -8.357 -8.122 14.063 1.00 68.00 105 ARG A CA 1
ATOM 835 C C . ARG A 1 105 ? -9.677 -8.632 14.633 1.00 68.00 105 ARG A C 1
ATOM 837 O O . ARG A 1 105 ? -10.180 -9.675 14.207 1.00 68.00 105 ARG A O 1
ATOM 844 N N . SER A 1 106 ? -10.277 -7.851 15.536 1.00 63.19 106 SER A N 1
ATOM 845 C CA . SER A 1 106 ? -11.625 -8.132 16.031 1.00 63.19 106 SER A CA 1
ATOM 846 C C . SER A 1 106 ? -12.706 -7.818 14.987 1.00 63.19 106 SER A C 1
ATOM 848 O O . SER A 1 106 ? -12.653 -6.807 14.284 1.00 63.19 106 SER A O 1
ATOM 850 N N . TYR A 1 107 ? -13.676 -8.723 14.831 1.00 64.94 107 TYR A N 1
ATOM 851 C CA . TYR A 1 107 ? -14.828 -8.517 13.946 1.00 64.94 107 TYR A CA 1
ATOM 852 C C . TYR A 1 107 ? -16.030 -8.014 14.742 1.00 64.94 107 TYR A C 1
ATOM 854 O O . TYR A 1 107 ? -16.286 -8.475 15.853 1.00 64.94 107 TYR A O 1
ATOM 862 N N . ALA A 1 108 ? -16.787 -7.089 14.152 1.00 68.19 108 ALA A N 1
ATOM 863 C CA . ALA A 1 108 ? -18.023 -6.559 14.714 1.00 68.19 108 ALA A CA 1
ATOM 864 C C . ALA A 1 108 ? -19.219 -7.070 13.906 1.00 68.19 108 ALA A C 1
ATOM 866 O O . ALA A 1 108 ? -19.220 -6.958 12.678 1.00 68.19 108 ALA A O 1
ATOM 867 N N . THR A 1 109 ? -20.241 -7.587 14.584 1.00 73.62 109 THR A N 1
ATOM 868 C CA . THR A 1 109 ? -21.475 -8.074 13.941 1.00 73.62 109 THR A CA 1
ATOM 869 C C . THR A 1 109 ? -22.697 -7.400 14.570 1.00 73.62 109 THR A C 1
ATOM 871 O O . THR A 1 109 ? -22.722 -7.224 15.788 1.00 73.62 109 THR A O 1
ATOM 874 N N . CYS A 1 110 ? -23.712 -7.001 13.781 1.00 76.75 110 CYS A N 1
ATOM 875 C CA . CYS A 1 110 ? -24.993 -6.530 14.349 1.00 76.75 110 CYS A CA 1
ATOM 876 C C . CYS A 1 110 ? -25.723 -7.749 14.934 1.00 76.75 110 CYS A C 1
ATOM 878 O O . CYS A 1 110 ? -26.039 -8.664 14.171 1.00 76.75 110 CYS A O 1
ATOM 880 N N . PRO A 1 111 ? -26.059 -7.770 16.237 1.00 79.19 111 PRO A N 1
ATOM 881 C CA . PRO A 1 111 ? -26.799 -8.886 16.828 1.00 79.19 111 PRO A CA 1
ATOM 882 C C . PRO A 1 111 ? -28.224 -9.017 16.265 1.00 79.19 111 PRO A C 1
ATOM 884 O O . PRO A 1 111 ? -28.833 -10.073 16.380 1.00 79.19 111 PRO A O 1
ATOM 887 N N . GLN A 1 112 ? -28.759 -7.958 15.645 1.00 79.12 112 GLN A N 1
ATOM 888 C CA . GLN A 1 112 ? -30.123 -7.931 15.115 1.00 79.12 112 GLN A CA 1
ATOM 889 C C . GLN A 1 112 ? -30.228 -8.341 13.637 1.00 79.12 112 GLN A C 1
ATOM 891 O O . GLN A 1 112 ? -31.197 -8.994 13.267 1.00 79.12 112 GLN A O 1
ATOM 896 N N . CYS A 1 113 ? -29.273 -7.963 12.779 1.00 78.50 113 CYS A N 1
ATOM 897 C CA . CYS A 1 113 ? -29.337 -8.265 11.340 1.00 78.50 113 CYS A CA 1
ATOM 898 C C . CYS A 1 113 ? -28.194 -9.148 10.824 1.00 78.50 113 CYS A C 1
ATOM 900 O O . CYS A 1 113 ? -28.198 -9.511 9.652 1.00 78.50 113 CYS A O 1
ATOM 902 N N . GLY A 1 114 ? -27.201 -9.474 11.658 1.00 70.69 114 GLY A N 1
ATOM 903 C CA . GLY A 1 114 ? -26.071 -10.326 11.278 1.00 70.69 114 GLY A CA 1
ATOM 904 C C . GLY A 1 114 ? -25.054 -9.678 10.331 1.00 70.69 114 GLY A C 1
ATOM 905 O O . GLY A 1 114 ? -24.072 -10.323 9.975 1.00 70.69 114 GLY A O 1
ATOM 906 N N . ALA A 1 115 ? -25.246 -8.417 9.924 1.00 69.00 115 ALA A N 1
ATOM 907 C CA . ALA A 1 115 ? -24.305 -7.726 9.048 1.00 69.00 115 ALA A CA 1
ATOM 908 C C . ALA A 1 115 ? -22.952 -7.508 9.749 1.00 69.00 115 ALA A C 1
ATOM 910 O O . ALA A 1 115 ? -22.901 -6.964 10.859 1.00 69.00 115 ALA A O 1
ATOM 911 N N . GLY A 1 116 ? -21.871 -7.917 9.081 1.00 63.12 116 GLY A N 1
ATOM 912 C CA . GLY A 1 116 ? -20.494 -7.616 9.468 1.00 63.12 116 GLY A CA 1
ATOM 913 C C . GLY A 1 116 ? -19.996 -6.357 8.761 1.00 63.12 116 GLY A C 1
ATOM 914 O O . GLY A 1 116 ? -20.241 -6.181 7.569 1.00 63.12 116 GLY A O 1
ATOM 915 N N . LEU A 1 117 ? -19.303 -5.478 9.485 1.00 64.44 117 LEU A N 1
ATOM 916 C CA . LEU A 1 117 ? -18.730 -4.252 8.923 1.00 64.44 117 LEU A CA 1
ATOM 917 C C . LEU A 1 117 ? -17.236 -4.462 8.624 1.00 64.44 117 LEU A C 1
ATOM 919 O O . LEU A 1 117 ? -16.466 -4.834 9.514 1.00 64.44 117 LEU A O 1
ATOM 923 N N . PHE A 1 118 ? -16.816 -4.238 7.374 1.00 55.75 118 PHE A N 1
ATOM 924 C CA . PHE A 1 118 ? -15.415 -4.335 6.959 1.00 55.75 118 PHE A CA 1
ATOM 925 C C . PHE A 1 118 ? -15.060 -3.280 5.893 1.00 55.75 118 PHE A C 1
ATOM 927 O O . PHE A 1 118 ? -15.670 -3.313 4.825 1.00 55.75 118 PHE A O 1
ATOM 934 N N . PRO A 1 119 ? -14.042 -2.424 6.121 1.00 52.56 119 PRO A N 1
ATOM 935 C CA . PRO A 1 119 ? -13.465 -2.043 7.413 1.00 52.56 119 PRO A CA 1
ATOM 936 C C . PRO A 1 119 ? -14.460 -1.194 8.236 1.00 52.56 119 PRO A C 1
ATOM 938 O O . PRO A 1 119 ? -15.216 -0.408 7.673 1.00 52.56 119 PRO A O 1
ATOM 941 N N . PRO A 1 120 ? -14.522 -1.368 9.563 1.00 47.66 120 PRO A N 1
ATOM 942 C CA . PRO A 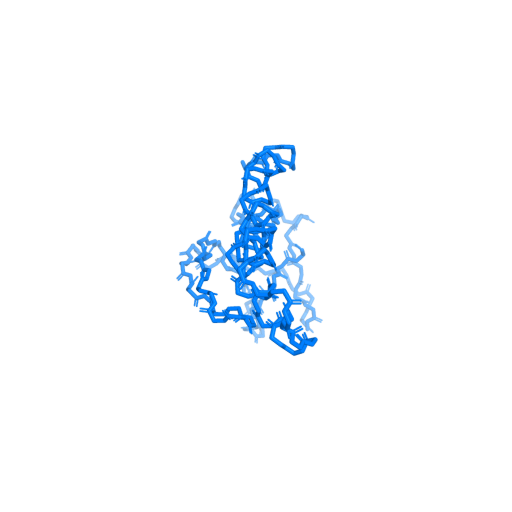1 120 ? -15.303 -0.498 10.424 1.00 47.66 120 PRO A CA 1
ATOM 943 C C . PRO A 1 120 ? -14.567 0.831 10.608 1.00 47.66 120 PRO A C 1
ATOM 945 O O . PRO A 1 120 ? -13.725 0.915 11.487 1.00 47.66 120 PRO A O 1
ATOM 948 N N . GLY A 1 121 ? -14.900 1.847 9.806 1.00 43.91 121 GLY A N 1
ATOM 949 C CA . GLY A 1 121 ? -14.362 3.208 9.960 1.00 43.91 121 GLY A CA 1
ATOM 950 C C . GLY A 1 121 ? -12.908 3.354 9.538 1.00 43.91 121 GLY A C 1
ATOM 951 O O . GLY A 1 121 ? -12.021 2.806 10.233 1.00 43.91 121 GLY A O 1
#

Radius of gyration: 19.24 Å; chains: 1; bounding box: 48×22×51 Å

Sequence (121 aa):
MPTLDELESRWQPLSQDVIRAMRDWRRQHPRATFKEIETALDEQLARLRAQMLQDTALTSPSVDLPAMSETERPRCPHCGVLLTAQGSQTRTLVTEHDQPIELARSYATCPQCGAGLFPPG

pLDDT: mean 80.35, std 14.41, range [43.91, 98.44]

Secondary structure (DSSP, 8-state):
---HHHHHHHHHHHHHHHHHHHHHHHHH-TT--HHHHHHHHHHHHHHHHHHHHHHHHHTSGGGGGGGS-TT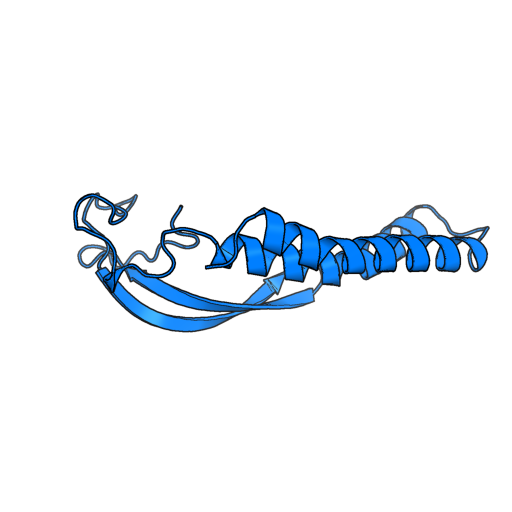TSPBPTTT-PBPEEEEEEEEEEE-TTS-EEEEEEEEEE-TTT-PBPSS--